Protein AF-A0A661JDU4-F1 (afdb_monomer_lite)

Radius of gyration: 15.86 Å; chains: 1; bounding box: 37×27×44 Å

Secondary structure (DSSP, 8-state):
--HHHHHHHHHHHHHHHTT----PPP--TTPPPEEE---EEEETTEEEE--EEPPTT-SSSTT-EE-SEEEPPTT-SSHHHHHHHH-

Structure (mmCIF, N/CA/C/O backbone):
data_AF-A0A661JDU4-F1
#
_entry.id   AF-A0A661JDU4-F1
#
loop_
_atom_site.group_PDB
_atom_site.id
_atom_site.type_symbol
_atom_site.label_atom_id
_atom_site.label_alt_id
_atom_site.label_comp_id
_atom_site.label_asym_id
_atom_site.label_entity_id
_atom_site.label_seq_id
_atom_site.pdbx_PDB_ins_code
_atom_site.Cartn_x
_atom_site.Cartn_y
_atom_site.Cartn_z
_atom_site.occupancy
_atom_site.B_iso_or_equiv
_atom_site.auth_seq_id
_atom_site.auth_comp_id
_atom_site.auth_asym_id
_atom_site.auth_atom_id
_atom_site.pdbx_PDB_model_num
ATOM 1 N N . MET A 1 1 ? -9.995 -4.986 17.945 1.00 64.31 1 MET A N 1
ATOM 2 C CA . MET A 1 1 ? -11.266 -5.234 17.236 1.00 64.31 1 MET A CA 1
ATOM 3 C C . MET A 1 1 ? -11.681 -6.629 17.633 1.00 64.31 1 MET A C 1
ATOM 5 O O . MET A 1 1 ? -10.864 -7.523 17.465 1.00 64.31 1 MET A O 1
ATOM 9 N N . ASP A 1 2 ? -12.860 -6.821 18.214 1.00 74.44 2 ASP A N 1
ATOM 10 C CA . ASP A 1 2 ? -13.386 -8.181 18.274 1.00 74.44 2 ASP A CA 1
ATOM 11 C C . ASP A 1 2 ? -13.720 -8.640 16.844 1.00 74.44 2 ASP A C 1
ATOM 13 O O . ASP A 1 2 ? -13.854 -7.846 15.908 1.00 74.44 2 ASP A O 1
ATOM 17 N N . ASP A 1 3 ? -13.835 -9.940 16.641 1.00 77.75 3 ASP A N 1
ATOM 18 C CA . ASP A 1 3 ? -14.081 -10.521 15.321 1.00 77.75 3 ASP A CA 1
ATOM 19 C C . ASP A 1 3 ? -15.411 -9.999 14.693 1.00 77.75 3 ASP A C 1
ATOM 21 O O . ASP A 1 3 ? -15.608 -9.952 13.474 1.00 77.75 3 ASP A O 1
ATOM 25 N N . GLN A 1 4 ? -16.326 -9.477 15.521 1.00 80.50 4 GLN A N 1
ATOM 26 C CA . GLN A 1 4 ? -17.583 -8.858 15.100 1.00 80.50 4 GLN A CA 1
ATOM 27 C C . GLN A 1 4 ? -17.395 -7.475 14.451 1.00 80.50 4 GLN A C 1
ATOM 29 O O . GLN A 1 4 ? -18.019 -7.185 13.418 1.00 80.50 4 GLN A O 1
ATOM 34 N N . GLY A 1 5 ? -16.522 -6.631 15.008 1.00 79.88 5 GLY A N 1
ATOM 35 C CA . GLY A 1 5 ? -16.175 -5.326 14.449 1.00 79.88 5 GLY A CA 1
ATOM 36 C C . GLY A 1 5 ? -15.589 -5.435 13.039 1.00 79.88 5 GLY A C 1
ATOM 37 O O . GLY A 1 5 ? -16.011 -4.700 12.137 1.00 79.88 5 GLY A O 1
ATOM 38 N N . LEU A 1 6 ? -14.706 -6.415 12.816 1.00 79.94 6 LEU A N 1
ATOM 39 C CA . LEU A 1 6 ? -14.068 -6.647 11.515 1.00 79.94 6 LEU A CA 1
ATOM 40 C C . LEU A 1 6 ? -15.090 -7.091 10.479 1.00 79.94 6 LEU A C 1
ATOM 42 O O . LEU A 1 6 ? -15.170 -6.533 9.383 1.00 79.94 6 LEU A O 1
ATOM 46 N N . ARG A 1 7 ? -15.955 -8.037 10.858 1.00 87.06 7 ARG A N 1
ATOM 47 C CA . ARG A 1 7 ? -17.070 -8.485 10.017 1.00 87.06 7 ARG A CA 1
ATOM 48 C C . ARG A 1 7 ? -18.016 -7.345 9.647 1.00 87.06 7 ARG A C 1
ATOM 50 O O . ARG A 1 7 ? -18.518 -7.294 8.522 1.00 87.06 7 ARG A O 1
ATOM 57 N N . ARG A 1 8 ? -18.300 -6.413 10.563 1.00 87.38 8 ARG A N 1
ATOM 58 C CA . ARG A 1 8 ? -19.138 -5.239 10.262 1.00 87.38 8 ARG A CA 1
ATOM 59 C C . ARG A 1 8 ? -18.449 -4.293 9.280 1.00 87.38 8 ARG A C 1
ATOM 61 O O . ARG A 1 8 ? -19.102 -3.857 8.332 1.00 87.38 8 ARG A O 1
ATOM 68 N N . LEU A 1 9 ? -17.165 -4.000 9.479 1.00 85.31 9 LEU A N 1
ATOM 69 C CA . LEU A 1 9 ? -16.394 -3.141 8.580 1.00 85.31 9 LEU A CA 1
ATOM 70 C C . LEU A 1 9 ? -16.280 -3.753 7.179 1.00 85.31 9 LEU A C 1
ATOM 72 O O . LEU A 1 9 ? -16.628 -3.092 6.203 1.00 85.31 9 LEU A O 1
ATOM 76 N N . LYS A 1 10 ? -15.924 -5.039 7.086 1.00 87.88 10 LYS A N 1
ATOM 77 C CA . LYS A 1 10 ? -15.868 -5.790 5.824 1.00 87.88 10 LYS A CA 1
ATOM 78 C C . LYS A 1 10 ? -17.188 -5.701 5.058 1.00 87.88 10 LYS A C 1
ATOM 80 O O . LYS A 1 10 ? -17.186 -5.351 3.884 1.00 87.88 10 LYS A O 1
ATOM 85 N N . ARG A 1 11 ? -18.326 -5.920 5.728 1.00 92.94 11 ARG A N 1
ATOM 86 C CA . ARG A 1 11 ? -19.656 -5.788 5.102 1.00 92.94 11 ARG A CA 1
ATOM 87 C C . ARG A 1 11 ? -19.942 -4.371 4.607 1.00 92.94 11 ARG A C 1
ATOM 89 O O . ARG A 1 11 ? -20.515 -4.215 3.531 1.00 92.94 11 ARG A O 1
ATOM 96 N N . LYS A 1 12 ? -19.568 -3.337 5.372 1.00 90.62 12 LYS A N 1
ATOM 97 C CA . LYS A 1 12 ? -19.719 -1.938 4.938 1.00 90.62 12 LYS A CA 1
ATOM 98 C C . LYS A 1 12 ? -18.896 -1.658 3.680 1.00 90.62 12 LYS A C 1
ATOM 100 O O . LYS A 1 12 ? -19.443 -1.101 2.735 1.00 90.62 12 LYS A O 1
ATOM 105 N N . LEU A 1 13 ? -17.635 -2.090 3.650 1.00 90.38 13 LEU A N 1
ATOM 106 C CA . LEU A 1 13 ? -16.752 -1.923 2.492 1.00 90.38 13 LEU A CA 1
ATOM 107 C C . LEU A 1 13 ? -17.275 -2.680 1.273 1.00 90.38 13 LEU A C 1
ATOM 109 O O . LEU A 1 13 ? -17.417 -2.087 0.212 1.00 90.38 13 LEU A O 1
ATOM 113 N N . GLN A 1 14 ? -17.660 -3.947 1.433 1.00 92.19 14 GLN A N 1
ATOM 114 C CA . GLN A 1 14 ? -18.260 -4.738 0.356 1.00 92.19 14 GLN A CA 1
ATOM 115 C C . GLN A 1 14 ? -19.496 -4.050 -0.229 1.00 92.19 14 GLN A C 1
ATOM 117 O O . GLN A 1 14 ? -19.618 -3.953 -1.443 1.00 92.19 14 GLN A O 1
ATOM 122 N N . ARG A 1 15 ? -20.394 -3.515 0.612 1.00 94.38 15 ARG A N 1
ATOM 123 C CA . ARG A 1 15 ? -21.565 -2.757 0.138 1.00 94.38 15 ARG A CA 1
ATOM 124 C C . ARG A 1 15 ? -21.172 -1.477 -0.594 1.00 94.38 15 ARG A C 1
ATOM 126 O O . ARG A 1 15 ? -21.731 -1.202 -1.648 1.00 94.38 15 ARG A O 1
ATOM 133 N N . ALA A 1 16 ? -20.223 -0.718 -0.051 1.00 91.25 16 ALA A N 1
ATOM 134 C CA . ALA A 1 16 ? -19.769 0.533 -0.651 1.00 91.25 16 ALA A CA 1
ATOM 135 C C . ALA A 1 16 ? -19.047 0.320 -1.992 1.00 91.25 16 ALA A C 1
ATOM 137 O O . ALA A 1 16 ? -19.133 1.175 -2.871 1.00 91.25 16 ALA A O 1
ATOM 138 N N . LEU A 1 17 ? -18.338 -0.798 -2.157 1.00 91.06 17 LEU A N 1
ATOM 139 C CA . LEU A 1 17 ? -17.570 -1.108 -3.364 1.00 91.06 17 LEU A CA 1
ATOM 140 C C . LEU A 1 17 ? -18.366 -1.911 -4.402 1.00 91.06 17 LEU A C 1
ATOM 142 O O . LEU A 1 17 ? -18.029 -1.851 -5.576 1.00 91.06 17 LEU A O 1
ATOM 146 N N . LYS A 1 18 ? -19.451 -2.603 -4.020 1.00 93.94 18 LYS A N 1
ATOM 147 C CA . LYS A 1 18 ? -20.255 -3.443 -4.932 1.00 93.94 18 LYS A CA 1
ATOM 148 C C . LYS A 1 18 ? -20.702 -2.719 -6.211 1.00 93.94 18 LYS A C 1
ATOM 150 O O . LYS A 1 18 ? -20.778 -3.345 -7.258 1.00 93.94 18 LYS A O 1
ATOM 155 N N . GLY A 1 19 ? -21.021 -1.428 -6.123 1.00 90.31 19 GLY A N 1
ATOM 156 C CA . GLY A 1 19 ? -21.455 -0.610 -7.263 1.00 90.31 19 GLY A CA 1
ATOM 157 C C . GLY A 1 19 ? -20.335 0.172 -7.954 1.00 90.31 19 GLY A C 1
ATOM 158 O O . GLY A 1 19 ? -20.629 1.061 -8.744 1.00 90.31 19 GLY A O 1
ATOM 159 N N . ARG A 1 20 ? -19.069 -0.090 -7.614 1.00 90.44 20 ARG A N 1
ATOM 160 C CA . ARG A 1 20 ? -17.900 0.634 -8.123 1.00 90.44 20 ARG A CA 1
ATOM 161 C C . ARG A 1 20 ? -17.004 -0.342 -8.887 1.00 90.44 20 ARG A C 1
ATOM 163 O O . ARG A 1 20 ? -16.092 -0.904 -8.278 1.00 90.44 20 ARG A O 1
ATOM 170 N N . PRO A 1 21 ? -17.284 -0.602 -10.178 1.00 86.94 21 PRO A N 1
ATOM 171 C CA . PRO A 1 21 ? -16.410 -1.451 -10.973 1.00 86.94 21 PRO A CA 1
ATOM 172 C C . PRO A 1 21 ? -15.003 -0.834 -11.041 1.00 86.94 21 PRO A C 1
ATOM 174 O O . PRO A 1 21 ? -14.878 0.394 -10.966 1.00 86.94 21 PRO A O 1
ATOM 177 N N . PRO A 1 22 ? -13.947 -1.656 -11.172 1.00 87.50 22 PRO A N 1
ATOM 178 C CA . PRO A 1 22 ? -12.607 -1.152 -11.436 1.00 87.50 22 PRO A CA 1
ATOM 179 C C . PRO A 1 22 ? -12.612 -0.221 -12.650 1.00 87.50 22 PRO A C 1
ATOM 181 O O . PRO A 1 22 ? -13.223 -0.528 -13.674 1.00 87.50 22 PRO A O 1
ATOM 184 N N . LEU A 1 23 ? -11.943 0.925 -12.524 1.00 88.69 23 LEU A N 1
ATOM 185 C CA . LEU A 1 23 ? -11.709 1.801 -13.661 1.00 88.69 23 LEU A CA 1
ATOM 186 C C . LEU A 1 23 ? -10.520 1.250 -14.447 1.00 88.69 23 LEU A C 1
ATOM 188 O O . LEU A 1 23 ? -9.386 1.304 -13.974 1.00 88.69 23 LEU A O 1
ATOM 192 N N . GLU A 1 24 ? -10.785 0.743 -15.645 1.00 83.19 24 GLU A N 1
ATOM 193 C CA . GLU A 1 24 ? -9.735 0.375 -16.589 1.00 83.19 24 GLU A CA 1
ATOM 194 C C . GLU A 1 24 ? -9.147 1.646 -17.199 1.00 83.19 24 GLU A C 1
ATOM 196 O O . GLU A 1 24 ? -9.840 2.428 -17.857 1.00 83.19 24 GLU A O 1
ATOM 201 N N . LEU A 1 25 ? -7.856 1.870 -16.967 1.00 80.50 25 LEU A N 1
ATOM 202 C CA . LEU A 1 25 ? -7.145 2.950 -17.632 1.00 80.50 25 LEU A CA 1
ATOM 203 C C . LEU A 1 25 ? -6.804 2.499 -19.059 1.00 80.50 25 LEU A C 1
ATOM 205 O O . LEU A 1 25 ? -6.331 1.373 -19.252 1.00 80.50 25 LEU A O 1
ATOM 209 N N . PRO A 1 26 ? -7.021 3.352 -20.078 1.00 78.19 26 PRO A N 1
ATOM 210 C CA . PRO A 1 26 ? -6.633 3.017 -21.438 1.00 78.19 26 PRO A CA 1
ATOM 211 C C . PRO A 1 26 ? -5.142 2.687 -21.454 1.00 78.19 26 PRO A C 1
ATOM 213 O O . PRO A 1 26 ? -4.334 3.449 -20.918 1.00 78.19 26 PRO A O 1
ATOM 216 N N . HIS A 1 27 ? -4.791 1.553 -22.064 1.00 66.81 27 HIS A N 1
ATOM 217 C CA . HIS A 1 27 ? -3.411 1.098 -22.221 1.00 66.81 27 HIS A CA 1
ATOM 218 C C . HIS A 1 27 ? -2.674 2.022 -23.198 1.00 66.81 27 HIS A C 1
ATOM 220 O O . HIS A 1 27 ? -2.416 1.689 -24.351 1.00 66.81 27 HIS A O 1
ATOM 226 N N . ARG A 1 28 ? -2.350 3.229 -22.739 1.00 68.44 28 ARG A N 1
ATOM 227 C CA . ARG A 1 28 ? -1.330 4.063 -23.358 1.00 68.44 28 ARG A CA 1
ATOM 228 C C . ARG A 1 28 ? -0.013 3.409 -22.960 1.00 68.44 28 ARG A C 1
ATOM 230 O O . ARG A 1 28 ? 0.272 3.307 -21.770 1.00 68.44 28 ARG A O 1
ATOM 237 N N . GLY A 1 29 ? 0.713 2.848 -23.926 1.00 73.00 29 GLY A N 1
ATOM 238 C CA . GLY A 1 29 ? 1.973 2.153 -23.656 1.00 73.00 29 GLY A CA 1
ATOM 239 C C . GLY A 1 29 ? 2.892 2.970 -22.736 1.00 73.00 29 GLY A C 1
ATOM 240 O O . GLY A 1 29 ? 2.879 4.199 -22.775 1.00 73.00 29 GLY A O 1
ATOM 241 N N . GLY A 1 30 ? 3.659 2.284 -21.886 1.00 77.81 30 GLY A N 1
ATOM 242 C CA . GLY A 1 30 ? 4.575 2.917 -20.927 1.00 77.81 30 GLY A CA 1
ATOM 243 C C . GLY A 1 30 ? 4.053 3.047 -19.491 1.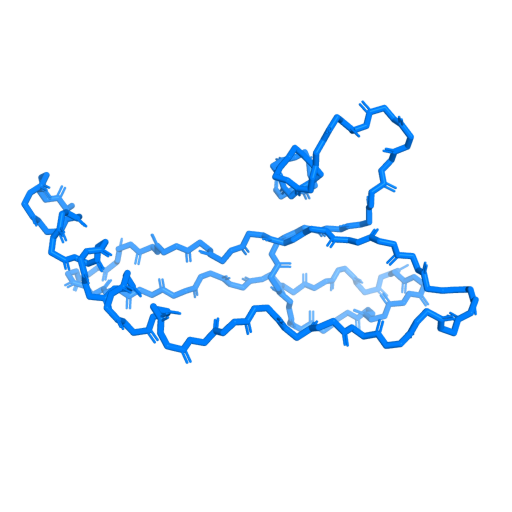00 77.81 30 GLY A C 1
ATOM 244 O O . GLY A 1 30 ? 4.791 3.515 -18.628 1.00 77.81 30 GLY A O 1
ATOM 245 N N . LEU A 1 31 ? 2.826 2.607 -19.189 1.00 83.00 31 LEU A N 1
ATOM 246 C CA . LEU A 1 31 ? 2.359 2.502 -17.802 1.00 83.00 31 LEU A CA 1
ATOM 247 C C . LEU A 1 31 ? 2.951 1.263 -17.117 1.00 83.00 31 LEU A C 1
ATOM 249 O O . LEU A 1 31 ? 2.812 0.142 -17.607 1.00 83.00 31 LEU A O 1
ATOM 253 N N . ARG A 1 32 ? 3.571 1.458 -15.948 1.00 86.31 32 ARG A N 1
ATOM 254 C CA . ARG A 1 32 ? 4.026 0.360 -15.087 1.00 86.31 32 ARG A CA 1
ATOM 255 C C . ARG A 1 32 ? 2.883 -0.083 -14.173 1.00 86.31 32 ARG A C 1
ATOM 257 O O . ARG A 1 32 ? 2.313 0.732 -13.453 1.00 86.31 32 ARG A O 1
ATOM 264 N N . ARG A 1 33 ? 2.564 -1.381 -14.179 1.00 90.88 33 ARG A N 1
ATOM 265 C CA . ARG A 1 33 ? 1.562 -1.961 -13.272 1.00 90.88 33 ARG A CA 1
ATOM 266 C C . ARG A 1 33 ? 2.053 -1.871 -11.825 1.00 90.88 33 ARG A C 1
ATOM 268 O O . ARG A 1 33 ? 3.227 -2.125 -11.574 1.00 90.88 33 ARG A O 1
ATOM 275 N N . ALA A 1 34 ? 1.174 -1.528 -10.887 1.00 93.50 34 ALA A N 1
ATOM 276 C CA . ALA A 1 34 ? 1.515 -1.351 -9.476 1.00 93.50 34 ALA A CA 1
ATOM 277 C C . ALA A 1 34 ? 0.368 -1.765 -8.551 1.00 93.50 34 ALA A C 1
ATOM 279 O O . ALA A 1 34 ? -0.802 -1.615 -8.907 1.00 93.50 34 ALA A O 1
ATOM 280 N N . GLY A 1 35 ? 0.719 -2.288 -7.379 1.00 95.62 35 GLY A N 1
ATOM 281 C CA . GLY A 1 35 ? -0.207 -2.706 -6.334 1.00 95.62 35 GLY A CA 1
ATOM 282 C C . GLY A 1 35 ? 0.063 -1.937 -5.046 1.00 95.62 35 GLY A C 1
ATOM 283 O O . GLY A 1 35 ? 1.215 -1.752 -4.664 1.00 95.62 35 GLY A O 1
ATOM 284 N N . VAL A 1 36 ? -1.002 -1.498 -4.376 1.00 96.94 36 VAL A N 1
ATOM 285 C CA . VAL A 1 36 ? -0.924 -0.840 -3.065 1.00 96.94 36 VAL A CA 1
ATOM 286 C C . VAL A 1 36 ? -1.865 -1.504 -2.071 1.00 96.94 36 VAL A C 1
ATOM 288 O O . VAL A 1 36 ? -2.937 -1.991 -2.441 1.00 96.94 36 VAL A O 1
ATOM 291 N N . LEU A 1 37 ? -1.484 -1.491 -0.798 1.00 96.62 37 LEU A N 1
ATOM 292 C CA . LEU A 1 37 ? -2.361 -1.841 0.309 1.00 96.62 37 LEU A CA 1
ATOM 293 C C . LEU A 1 37 ? -3.018 -0.579 0.855 1.00 96.62 37 LEU A C 1
ATOM 295 O O . LEU A 1 37 ? -2.362 0.436 1.041 1.00 96.62 37 LEU A O 1
ATOM 299 N N . VAL A 1 38 ? -4.307 -0.661 1.182 1.00 94.81 38 VAL A N 1
ATOM 300 C CA . VAL A 1 38 ? -5.008 0.365 1.969 1.00 94.81 38 VAL A CA 1
ATOM 301 C C . VAL A 1 38 ? -5.226 -0.210 3.369 1.00 94.81 38 VAL A C 1
ATOM 303 O O . VAL A 1 38 ? -6.229 -0.898 3.592 1.00 94.81 38 VAL A O 1
ATOM 306 N N . PRO A 1 39 ? -4.290 -0.012 4.316 1.00 92.38 39 PRO A N 1
ATOM 307 C CA . PRO A 1 39 ? -4.339 -0.697 5.597 1.00 92.38 39 PRO A CA 1
ATOM 308 C C . PRO A 1 39 ? -5.376 -0.032 6.496 1.00 92.38 39 PRO A C 1
ATOM 310 O O . PRO A 1 39 ? -5.373 1.187 6.671 1.00 92.38 39 PRO A O 1
ATOM 313 N N . LEU A 1 40 ? -6.255 -0.840 7.084 1.00 90.25 40 LEU A N 1
ATOM 314 C CA . LEU A 1 40 ? -7.269 -0.382 8.028 1.00 90.25 40 LEU A CA 1
ATOM 315 C C . LEU A 1 40 ? -6.774 -0.649 9.448 1.00 90.25 40 LEU A C 1
ATOM 317 O O . LEU A 1 40 ? -6.778 -1.788 9.914 1.00 90.25 40 LEU A O 1
ATOM 321 N N . CYS A 1 41 ? -6.348 0.406 10.134 1.00 87.69 41 CYS A N 1
ATOM 322 C CA . CYS A 1 41 ? -5.779 0.326 11.474 1.00 87.69 41 CYS A CA 1
ATOM 323 C C . CYS A 1 41 ? -6.820 0.713 12.524 1.00 87.69 41 CYS A C 1
ATOM 325 O O . CYS A 1 41 ? -7.583 1.658 12.332 1.00 87.69 41 CYS A O 1
ATOM 327 N N . LEU A 1 42 ? -6.836 0.018 13.661 1.00 83.81 42 LEU A N 1
ATOM 328 C CA . LEU A 1 42 ? -7.637 0.421 14.814 1.00 83.81 42 LEU A CA 1
ATOM 329 C C . LEU A 1 42 ? -6.726 1.087 15.842 1.00 83.81 42 LEU A C 1
ATOM 331 O O . LEU A 1 42 ? -5.796 0.453 16.334 1.00 83.81 42 LEU A O 1
ATOM 335 N N . LYS A 1 43 ? -7.024 2.334 16.194 1.00 85.81 43 LYS A N 1
ATOM 336 C CA . LYS A 1 43 ? -6.347 3.059 17.270 1.00 85.81 43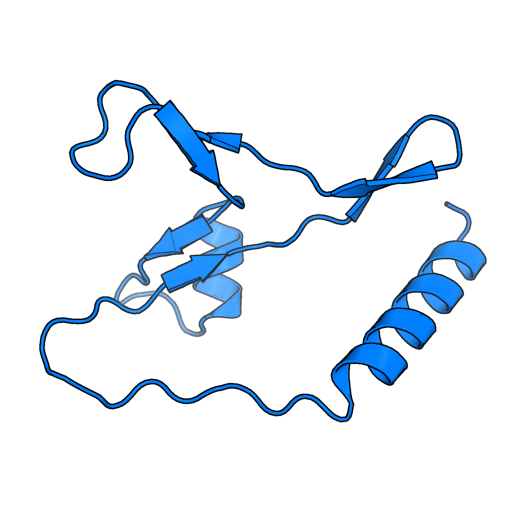 LYS A CA 1
ATOM 337 C C . LYS A 1 43 ? -7.401 3.789 18.091 1.00 85.81 43 LYS A C 1
ATOM 339 O O . LYS A 1 43 ? -8.330 4.351 17.519 1.00 85.81 43 LYS A O 1
ATOM 344 N N . ASP A 1 44 ? -7.316 3.702 19.414 1.00 89.00 44 ASP A N 1
ATOM 345 C CA . ASP A 1 44 ? -8.213 4.418 20.336 1.00 89.00 44 ASP A CA 1
ATOM 346 C C . ASP A 1 44 ? -9.714 4.197 20.040 1.00 89.00 44 ASP A C 1
ATOM 348 O O . ASP A 1 44 ? -10.538 5.110 20.068 1.00 89.00 44 ASP A O 1
ATOM 352 N N . GLY A 1 45 ? -10.073 2.957 19.677 1.00 83.19 45 GLY A N 1
ATOM 353 C CA . GLY A 1 45 ? -11.448 2.566 19.340 1.00 83.19 45 GLY A CA 1
ATOM 354 C C . GLY A 1 45 ? -11.963 3.086 17.990 1.00 83.19 45 GLY A C 1
ATOM 355 O O . GLY A 1 45 ? -13.134 2.877 17.666 1.00 83.19 45 GLY A O 1
ATOM 356 N N . ARG A 1 46 ? -11.117 3.731 17.179 1.00 84.38 46 ARG A N 1
ATOM 357 C CA . ARG A 1 46 ? -11.474 4.327 15.885 1.00 84.38 46 ARG A CA 1
ATOM 358 C C . ARG A 1 46 ? -10.703 3.679 14.739 1.00 84.38 46 ARG A C 1
ATOM 360 O O . ARG A 1 46 ? -9.555 3.267 14.883 1.00 84.38 46 ARG A O 1
ATOM 367 N N . CYS A 1 47 ? -11.370 3.558 13.591 1.00 86.44 47 CYS A N 1
ATOM 368 C CA . CYS A 1 47 ? -10.749 3.066 12.365 1.00 86.44 47 CYS A CA 1
ATOM 369 C C . CYS A 1 47 ? -9.985 4.204 11.687 1.00 86.44 47 CYS A C 1
ATOM 371 O O . CYS A 1 47 ? -10.533 5.289 11.488 1.00 86.44 47 CYS A O 1
ATOM 373 N N . HIS A 1 48 ? -8.760 3.920 11.276 1.00 90.94 48 HIS A N 1
ATOM 374 C CA . HIS A 1 48 ? -7.870 4.812 10.554 1.00 90.94 48 HIS A CA 1
ATOM 375 C C . HIS A 1 48 ? -7.334 4.118 9.309 1.00 90.94 48 HIS A C 1
ATOM 377 O O . HIS A 1 48 ? -7.403 2.894 9.188 1.00 90.94 48 HIS A O 1
ATOM 383 N N . ILE A 1 49 ? -6.797 4.917 8.394 1.00 93.81 49 ILE A N 1
ATOM 384 C CA . ILE A 1 49 ? -6.050 4.429 7.244 1.00 93.81 49 ILE A CA 1
ATOM 385 C C . ILE A 1 49 ? -4.594 4.829 7.439 1.00 93.81 49 ILE A C 1
ATOM 387 O O . ILE A 1 49 ? -4.317 5.972 7.809 1.00 93.81 49 ILE A O 1
ATOM 391 N N . LEU A 1 50 ? -3.684 3.884 7.221 1.00 94.06 50 LEU A N 1
ATOM 392 C CA . LEU A 1 50 ? -2.253 4.147 7.282 1.00 94.06 50 LEU A CA 1
ATOM 393 C C . LEU A 1 50 ? -1.759 4.706 5.947 1.00 94.06 50 LEU A C 1
ATOM 395 O O . LEU A 1 50 ? -2.067 4.171 4.883 1.00 94.06 50 LEU A O 1
ATOM 399 N N . PHE A 1 51 ? -0.952 5.756 6.040 1.00 96.38 51 PHE A N 1
ATOM 400 C CA . PHE A 1 51 ? -0.173 6.299 4.937 1.00 96.38 51 PHE A CA 1
ATOM 401 C C . PHE A 1 51 ? 1.305 6.287 5.318 1.00 96.38 51 PHE A C 1
ATOM 403 O O . PHE A 1 51 ? 1.645 6.357 6.501 1.00 96.38 51 PHE A O 1
ATOM 410 N N . ILE A 1 52 ? 2.168 6.251 4.310 1.00 94.69 52 ILE A N 1
ATOM 411 C CA . ILE A 1 52 ? 3.613 6.418 4.454 1.00 94.69 52 ILE A CA 1
ATOM 412 C C . ILE A 1 52 ? 4.043 7.727 3.802 1.00 94.69 52 ILE A C 1
ATOM 414 O O . ILE A 1 52 ? 3.483 8.130 2.780 1.00 94.69 52 ILE A O 1
ATOM 418 N N . LYS A 1 53 ? 5.063 8.371 4.373 1.00 95.56 53 LYS A N 1
ATOM 419 C CA . LYS A 1 53 ? 5.809 9.418 3.676 1.00 95.56 53 LYS A CA 1
ATOM 420 C C . LYS A 1 53 ? 6.922 8.745 2.884 1.00 95.56 53 LYS A C 1
ATOM 422 O O . LYS A 1 53 ? 7.738 8.027 3.461 1.00 95.56 53 LYS A O 1
ATOM 427 N N . ARG A 1 54 ? 6.941 8.950 1.571 1.00 9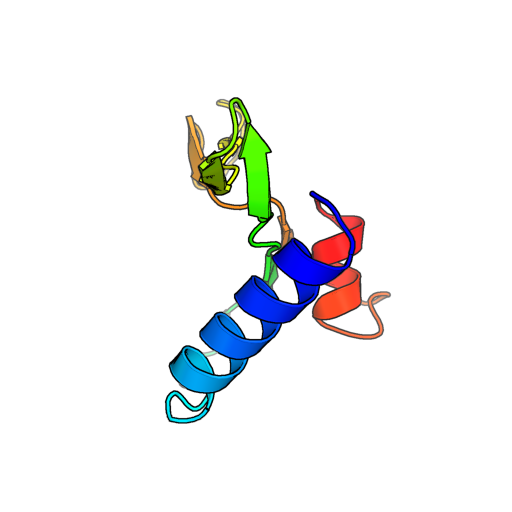2.31 54 ARG A N 1
ATOM 428 C CA . ARG A 1 54 ? 7.980 8.402 0.697 1.00 92.31 54 ARG A CA 1
ATOM 429 C C . ARG A 1 54 ? 9.335 9.018 1.030 1.00 92.31 54 ARG A C 1
ATOM 431 O O . ARG A 1 54 ? 9.417 10.198 1.364 1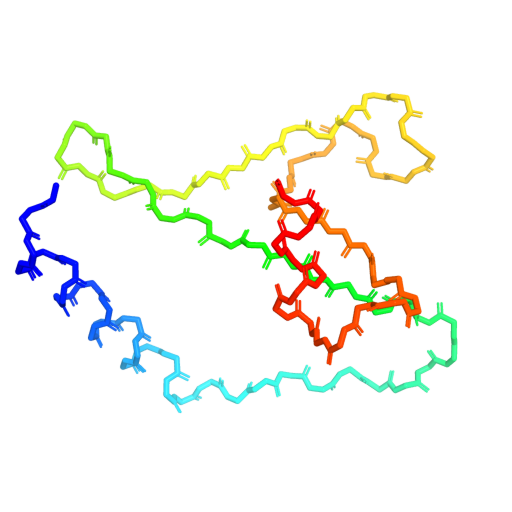.00 92.31 54 ARG A O 1
ATOM 438 N N . ALA A 1 55 ? 10.395 8.217 0.934 1.00 91.50 55 ALA A N 1
ATOM 439 C CA . ALA A 1 55 ? 11.748 8.693 1.196 1.00 91.50 55 ALA A CA 1
ATOM 440 C C . ALA A 1 55 ? 12.111 9.862 0.263 1.00 91.50 55 ALA A C 1
ATOM 442 O O . ALA A 1 55 ? 11.784 9.849 -0.924 1.00 91.50 55 ALA A O 1
ATOM 443 N N . GLU A 1 56 ? 12.813 10.855 0.808 1.00 90.56 56 GLU A N 1
ATOM 444 C CA . GLU A 1 56 ? 13.187 12.087 0.092 1.00 90.56 56 GLU A CA 1
ATOM 445 C C . GLU A 1 56 ? 14.135 11.823 -1.093 1.00 90.56 56 GLU A C 1
ATOM 447 O O . GLU A 1 56 ? 14.193 12.601 -2.036 1.00 90.56 56 GLU A O 1
ATOM 452 N N . GLY A 1 57 ? 14.876 10.711 -1.071 1.00 88.75 57 GLY A N 1
ATOM 453 C CA . GLY A 1 57 ? 15.831 10.345 -2.123 1.00 88.75 57 GLY A CA 1
ATOM 454 C C . GLY A 1 57 ? 15.234 9.588 -3.314 1.00 88.75 57 GLY A C 1
ATOM 455 O O . GLY A 1 57 ? 15.991 9.103 -4.152 1.00 88.75 57 GLY A O 1
ATOM 456 N N . LEU A 1 58 ? 13.910 9.407 -3.383 1.00 85.56 58 LEU A N 1
ATOM 457 C CA . LEU A 1 58 ? 13.303 8.629 -4.464 1.00 85.56 58 LEU A CA 1
ATOM 458 C C . LEU A 1 58 ? 13.258 9.424 -5.778 1.00 85.56 58 LEU A C 1
ATOM 460 O O . LEU A 1 58 ? 12.888 10.595 -5.777 1.00 85.56 58 LEU A O 1
ATOM 464 N N . PRO A 1 59 ? 13.539 8.779 -6.925 1.00 84.75 59 PRO A N 1
ATOM 465 C CA . PRO A 1 59 ? 13.537 9.452 -8.225 1.00 84.75 59 PRO A CA 1
ATOM 466 C C . PRO A 1 59 ? 12.144 9.946 -8.641 1.00 84.75 59 PRO A C 1
ATOM 468 O O . PRO A 1 59 ? 12.025 10.825 -9.489 1.00 84.75 59 PRO A O 1
ATOM 471 N N . GLN A 1 60 ? 11.085 9.376 -8.060 1.00 81.56 60 GLN A N 1
ATOM 472 C CA . GLN A 1 60 ? 9.700 9.768 -8.296 1.00 81.56 60 GLN A CA 1
ATOM 473 C C . GLN A 1 60 ? 8.935 9.856 -6.975 1.00 81.56 60 GLN A C 1
ATOM 475 O O . GLN A 1 60 ? 9.018 8.949 -6.131 1.00 81.56 60 GLN A O 1
ATOM 480 N N . HIS A 1 61 ? 8.141 10.923 -6.849 1.00 82.12 61 HIS A N 1
ATOM 481 C CA . HIS A 1 61 ? 7.220 11.155 -5.734 1.00 82.12 61 HIS A CA 1
ATOM 482 C C . HIS A 1 61 ? 7.917 11.192 -4.363 1.00 82.12 61 HIS A C 1
ATOM 484 O O . HIS A 1 61 ? 7.392 10.676 -3.376 1.00 82.12 61 HIS A O 1
ATOM 490 N N . ALA A 1 62 ? 9.143 11.719 -4.305 1.00 89.19 62 ALA A N 1
ATOM 491 C CA . ALA A 1 62 ? 9.882 11.897 -3.058 1.00 89.19 62 ALA A CA 1
ATOM 492 C C . ALA A 1 62 ? 9.106 12.788 -2.077 1.00 89.19 62 ALA A C 1
ATOM 494 O O . ALA A 1 62 ? 8.514 13.790 -2.471 1.00 89.19 62 ALA A O 1
ATOM 495 N N . GLY A 1 63 ? 9.082 12.401 -0.800 1.00 90.38 63 GLY A N 1
ATOM 496 C CA . GLY A 1 63 ? 8.427 13.167 0.263 1.00 90.38 63 GLY A CA 1
ATOM 497 C C . GLY A 1 63 ? 6.891 13.152 0.241 1.00 90.38 63 GLY A C 1
ATOM 498 O O . GLY A 1 63 ? 6.272 13.619 1.200 1.00 90.38 63 GLY A O 1
ATOM 499 N N . GLU A 1 64 ? 6.259 12.595 -0.796 1.00 94.56 64 GLU A N 1
ATOM 500 C CA . GLU A 1 64 ? 4.801 12.526 -0.921 1.00 94.56 64 GLU A CA 1
ATOM 501 C C . GLU A 1 64 ? 4.183 11.494 0.035 1.00 94.56 64 GLU A C 1
ATOM 503 O O . GLU A 1 64 ? 4.774 10.455 0.353 1.00 94.56 64 GLU A O 1
ATOM 508 N N . MET A 1 65 ? 2.950 11.767 0.472 1.00 95.75 65 MET A N 1
ATOM 509 C CA . MET A 1 65 ? 2.142 10.802 1.216 1.00 95.75 65 MET A CA 1
ATOM 510 C C . MET A 1 65 ? 1.539 9.787 0.248 1.00 95.75 65 MET A C 1
ATOM 512 O O . MET A 1 65 ? 0.895 10.157 -0.730 1.00 95.75 65 MET A O 1
ATOM 516 N N . SER A 1 66 ? 1.712 8.503 0.539 1.00 94.75 66 SER A N 1
ATOM 517 C CA . SER A 1 66 ? 1.225 7.415 -0.310 1.00 94.75 66 SER A CA 1
ATOM 518 C C . SER A 1 66 ? 0.702 6.249 0.518 1.00 94.75 66 SER A C 1
ATOM 520 O O . SER A 1 66 ? 0.931 6.162 1.728 1.00 94.75 66 SER A O 1
ATOM 522 N N . PHE A 1 67 ? -0.027 5.353 -0.139 1.00 97.12 67 PHE A N 1
ATOM 523 C CA . PHE A 1 67 ? -0.289 4.033 0.413 1.00 9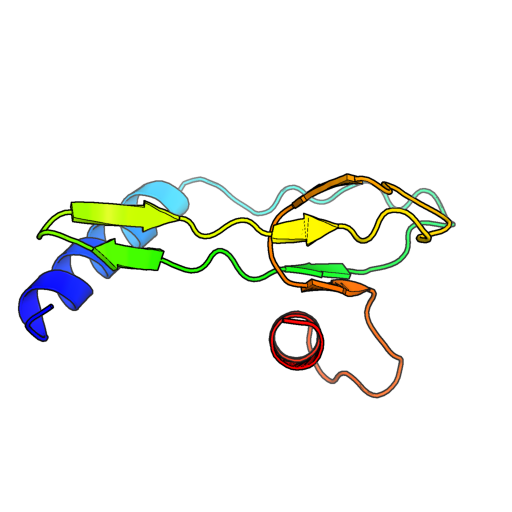7.12 67 PHE A CA 1
ATOM 524 C C . PHE A 1 67 ? 0.961 3.148 0.297 1.00 97.12 67 PHE A C 1
ATOM 526 O O . PHE A 1 67 ? 1.699 3.302 -0.678 1.00 97.12 67 PHE A O 1
ATOM 533 N N . PRO A 1 68 ? 1.191 2.219 1.244 1.00 96.38 68 PRO A N 1
ATOM 534 C CA . PRO A 1 68 ? 2.220 1.193 1.099 1.00 96.38 68 PRO A CA 1
ATOM 535 C C . PRO A 1 68 ? 2.021 0.388 -0.184 1.00 96.38 68 PRO A C 1
ATOM 537 O O . PRO A 1 68 ? 0.891 0.015 -0.514 1.00 96.38 68 PRO A O 1
ATOM 540 N N . GLY A 1 69 ? 3.108 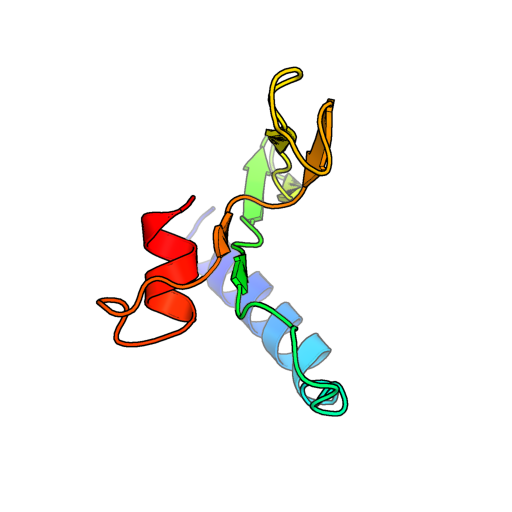0.118 -0.895 1.00 95.62 69 GLY A N 1
ATOM 541 C CA . GLY A 1 69 ? 3.082 -0.615 -2.150 1.00 95.62 69 GLY A CA 1
ATOM 542 C C . GLY A 1 69 ? 4.029 -0.043 -3.195 1.00 95.62 69 GLY A C 1
ATOM 543 O O . GLY A 1 69 ? 4.791 0.894 -2.946 1.00 95.62 69 GLY A O 1
ATOM 544 N N . GLY A 1 70 ? 3.941 -0.597 -4.398 1.00 94.62 70 GLY A N 1
ATOM 545 C CA . GLY A 1 70 ? 4.877 -0.291 -5.464 1.00 94.62 70 GLY A CA 1
ATOM 546 C C . GLY A 1 70 ? 4.557 -1.027 -6.752 1.00 94.62 70 GLY A C 1
ATOM 547 O O . GLY A 1 70 ? 3.465 -1.565 -6.949 1.00 94.62 70 GLY A O 1
ATOM 548 N N . GLY A 1 71 ? 5.498 -0.982 -7.688 1.00 94.81 71 GLY A N 1
ATOM 549 C CA . GLY A 1 71 ? 5.276 -1.574 -8.998 1.00 94.81 71 GLY A CA 1
ATOM 550 C C . GLY A 1 71 ? 5.509 -3.081 -9.024 1.00 94.81 71 GLY A C 1
ATOM 551 O O . GLY A 1 71 ? 6.330 -3.616 -8.285 1.00 94.81 71 GLY A O 1
ATOM 552 N N . SER A 1 72 ? 4.807 -3.740 -9.937 1.00 95.56 72 SER A N 1
ATOM 553 C CA . SER A 1 72 ? 4.890 -5.177 -10.167 1.00 95.56 72 SER A CA 1
ATOM 554 C C . SER A 1 72 ? 6.278 -5.577 -10.657 1.00 95.56 72 SER A C 1
ATOM 556 O O . SER A 1 72 ? 6.922 -4.850 -11.428 1.00 95.56 72 SER A O 1
ATOM 558 N N . ASP A 1 73 ? 6.720 -6.727 -10.171 1.00 94.62 73 ASP A N 1
ATOM 559 C CA . ASP A 1 73 ? 7.895 -7.455 -10.622 1.00 94.62 73 ASP A CA 1
ATOM 560 C C . ASP A 1 73 ? 7.451 -8.642 -11.507 1.00 94.62 73 ASP A C 1
ATOM 562 O O . ASP A 1 73 ? 6.385 -9.208 -11.248 1.00 94.62 73 ASP A O 1
ATOM 566 N N . PRO A 1 74 ? 8.216 -9.035 -12.547 1.00 94.75 74 PRO A N 1
ATOM 567 C CA . PRO A 1 74 ? 7.948 -10.243 -13.329 1.00 94.75 74 PRO A CA 1
ATOM 568 C C . PRO A 1 74 ? 7.710 -11.533 -12.530 1.00 94.75 74 PRO A C 1
ATOM 570 O O . PRO A 1 74 ? 7.070 -12.439 -13.060 1.00 94.75 74 PRO A O 1
ATOM 573 N N . GLN A 1 75 ? 8.232 -11.651 -11.304 1.00 95.75 75 GLN A N 1
ATOM 574 C CA . GLN A 1 75 ? 7.984 -12.823 -10.456 1.00 95.75 75 GLN A CA 1
ATOM 575 C C . GLN A 1 75 ? 6.651 -12.770 -9.693 1.00 95.75 75 GLN A C 1
ATOM 577 O O . GLN A 1 75 ? 6.237 -13.797 -9.161 1.00 95.75 75 GLN A O 1
ATOM 582 N N . ASP A 1 76 ? 5.957 -11.627 -9.659 1.00 96.12 76 ASP A N 1
ATOM 583 C CA . ASP A 1 76 ? 4.664 -11.519 -8.982 1.00 96.12 76 ASP A CA 1
ATOM 584 C C . ASP A 1 76 ? 3.574 -12.253 -9.781 1.00 96.12 76 ASP A C 1
ATOM 586 O O . ASP A 1 76 ? 3.217 -11.862 -10.897 1.00 96.12 76 ASP A O 1
ATOM 590 N N . GLY A 1 77 ? 2.956 -13.272 -9.184 1.00 96.06 77 GLY A N 1
ATOM 591 C CA . GLY A 1 77 ? 1.854 -14.017 -9.793 1.00 96.06 77 GLY A CA 1
ATOM 592 C C . GLY A 1 77 ? 0.527 -13.250 -9.811 1.00 96.06 77 GLY A C 1
ATOM 593 O O . GLY A 1 77 ? -0.407 -13.624 -10.525 1.00 96.06 77 GLY A O 1
ATOM 594 N N . SER A 1 78 ? 0.400 -12.169 -9.034 1.00 95.75 78 SER A N 1
ATOM 595 C CA . SER A 1 78 ? -0.804 -11.334 -9.002 1.00 95.75 78 SER A CA 1
ATOM 596 C C . SER A 1 78 ? -0.544 -9.919 -8.478 1.00 95.75 78 SER A C 1
ATOM 598 O O . SER A 1 78 ? 0.445 -9.654 -7.805 1.00 95.75 78 SER A O 1
ATOM 600 N N . ILE A 1 79 ? -1.497 -9.005 -8.699 1.00 93.75 79 ILE A N 1
ATOM 601 C CA . ILE A 1 79 ? -1.409 -7.638 -8.154 1.00 93.75 79 ILE A CA 1
ATOM 602 C C . ILE A 1 79 ? -1.506 -7.594 -6.622 1.00 93.75 79 ILE A C 1
ATOM 604 O O . ILE A 1 79 ? -1.009 -6.664 -5.990 1.00 93.75 79 ILE A O 1
ATOM 608 N N . VAL A 1 80 ? -2.158 -8.600 -6.028 1.00 96.06 80 VAL A N 1
ATOM 609 C CA . VAL A 1 80 ? -2.237 -8.757 -4.573 1.00 96.06 80 VAL A CA 1
ATOM 610 C C . VAL A 1 80 ? -0.861 -9.116 -4.026 1.00 96.06 80 VAL A C 1
ATOM 612 O O . VAL A 1 80 ? -0.441 -8.542 -3.029 1.00 96.06 80 VAL A O 1
ATOM 615 N N . GLU A 1 81 ? -0.145 -10.011 -4.706 1.00 97.50 81 GLU A N 1
ATOM 616 C CA . GLU A 1 81 ? 1.224 -10.388 -4.353 1.00 97.50 81 GLU A CA 1
ATOM 617 C C . GLU A 1 81 ? 2.188 -9.204 -4.469 1.00 97.50 81 GLU A C 1
ATOM 619 O O . GLU A 1 81 ? 2.897 -8.923 -3.506 1.00 97.50 81 GLU A O 1
ATOM 624 N N . THR A 1 82 ? 2.117 -8.427 -5.560 1.00 97.50 82 THR A N 1
ATOM 625 C CA . THR A 1 82 ? 2.865 -7.164 -5.692 1.00 97.50 82 THR A CA 1
ATOM 626 C C . THR A 1 82 ? 2.643 -6.245 -4.490 1.00 97.50 82 THR A C 1
ATOM 628 O O . THR A 1 82 ? 3.598 -5.759 -3.891 1.00 97.50 82 THR A O 1
ATOM 631 N N . ALA A 1 83 ? 1.380 -6.002 -4.123 1.00 97.31 83 ALA A N 1
ATOM 632 C CA . ALA A 1 83 ? 1.048 -5.095 -3.029 1.00 97.31 83 ALA A CA 1
ATOM 633 C C . ALA A 1 83 ? 1.556 -5.605 -1.671 1.00 97.31 83 ALA A C 1
ATOM 635 O O . ALA A 1 83 ? 1.979 -4.801 -0.851 1.00 97.31 83 ALA A O 1
ATOM 636 N N . LEU A 1 84 ? 1.512 -6.921 -1.431 1.00 96.75 84 LEU A N 1
ATOM 637 C CA . LEU A 1 84 ? 1.999 -7.532 -0.191 1.00 96.75 84 LEU A CA 1
ATOM 638 C C . LEU A 1 84 ? 3.530 -7.532 -0.090 1.00 96.75 84 LEU A C 1
ATOM 640 O O . LEU A 1 84 ? 4.045 -7.350 1.005 1.00 96.75 84 LEU A O 1
ATOM 644 N N . ARG A 1 85 ? 4.247 -7.738 -1.202 1.00 97.06 85 ARG A N 1
ATOM 645 C CA . ARG A 1 85 ? 5.720 -7.744 -1.242 1.00 97.06 85 ARG A CA 1
ATOM 646 C C . ARG A 1 85 ? 6.323 -6.352 -1.036 1.00 97.06 85 ARG A C 1
ATOM 648 O O . ARG A 1 85 ? 7.391 -6.236 -0.449 1.00 97.06 85 ARG A O 1
ATOM 655 N N . GLU A 1 86 ? 5.674 -5.319 -1.567 1.00 96.06 86 GLU A N 1
ATOM 656 C CA . GLU A 1 86 ? 6.168 -3.934 -1.530 1.00 96.06 86 GLU A CA 1
ATOM 657 C C . GLU A 1 86 ? 5.832 -3.176 -0.233 1.00 96.06 86 GLU A C 1
ATOM 659 O O . GLU A 1 86 ? 6.412 -2.118 0.014 1.00 96.06 86 GLU A O 1
ATOM 664 N N . ALA A 1 87 ? 4.849 -3.645 0.542 1.00 90.75 87 ALA A N 1
ATOM 665 C CA . ALA A 1 87 ? 4.286 -2.918 1.682 1.00 90.75 87 ALA A CA 1
ATOM 666 C C . ALA A 1 87 ? 5.015 -3.136 3.015 1.00 90.75 87 ALA A C 1
ATOM 668 O O . ALA A 1 87 ? 5.598 -4.221 3.228 1.00 90.75 87 ALA A O 1
#

Foldseek 3Di:
DPPVVVVVVVVVVCVVCVPPPDDDDPCPDPDFAKAFDFDWDDDPNDTDTDWDQADQPDPPNHRHIGGFITTDDPPQPDSVSRHVVRD

Sequence (87 aa):
MDDQGLRRLKRKLQRALKGRPPLELPHRGGLRRAGVLVPLCLKDGRCHILFIKRAEGLPQHAGEMSFPGGGSDPQDGSIVETALREA

pLDDT: mean 89.32, std 7.3, range [64.31, 97.5]